Protein AF-G7CAW7-F1 (afdb_monomer_lite)

Structure (mmCIF, N/CA/C/O backbone):
da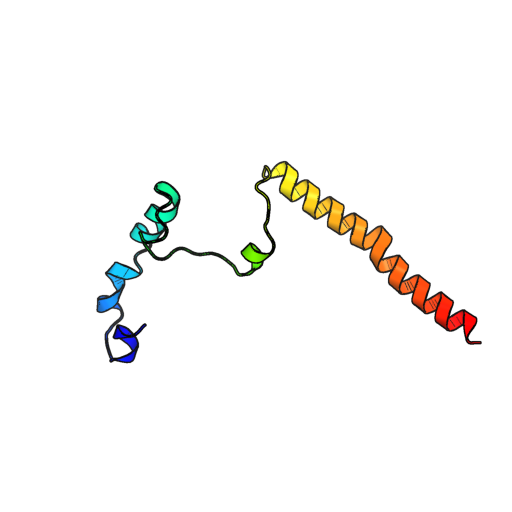ta_AF-G7CAW7-F1
#
_entry.id   AF-G7CAW7-F1
#
loop_
_atom_site.group_PDB
_atom_site.id
_atom_site.type_symbol
_atom_site.label_atom_id
_atom_site.label_alt_id
_atom_site.label_comp_id
_atom_site.label_asym_id
_atom_site.label_entity_id
_atom_site.label_seq_id
_atom_site.pdbx_PDB_ins_code
_atom_site.Cartn_x
_atom_site.Cartn_y
_atom_site.Cartn_z
_atom_site.occupancy
_atom_site.B_iso_or_equiv
_atom_site.auth_seq_id
_atom_site.auth_comp_id
_atom_site.auth_asym_id
_atom_site.auth_atom_id
_atom_site.pdbx_PDB_model_num
ATOM 1 N N . MET A 1 1 ? 24.167 -0.559 -13.263 1.00 58.91 1 MET A N 1
ATOM 2 C CA . MET A 1 1 ? 25.070 -0.002 -12.224 1.00 58.91 1 MET A CA 1
ATOM 3 C C . MET A 1 1 ? 26.551 -0.096 -12.592 1.00 58.91 1 MET A C 1
ATOM 5 O O . MET A 1 1 ? 27.282 0.830 -12.277 1.00 58.91 1 MET A O 1
ATOM 9 N N . GLN A 1 2 ? 27.001 -1.143 -13.298 1.00 66.69 2 GLN A N 1
ATOM 10 C CA . GLN A 1 2 ? 28.405 -1.287 -13.729 1.00 66.69 2 GLN A CA 1
ATOM 11 C C . GLN A 1 2 ? 28.956 -0.096 -14.537 1.00 66.69 2 GLN A C 1
ATOM 13 O O . GLN A 1 2 ? 30.060 0.351 -14.255 1.00 66.69 2 GLN A O 1
ATOM 18 N N . THR A 1 3 ? 28.185 0.462 -15.479 1.00 68.19 3 THR A N 1
ATOM 19 C CA . THR A 1 3 ? 28.632 1.575 -16.343 1.00 68.19 3 THR A CA 1
ATOM 20 C C . THR A 1 3 ? 28.925 2.862 -15.568 1.00 68.19 3 THR A C 1
ATOM 22 O O . THR A 1 3 ? 29.957 3.481 -15.790 1.00 68.19 3 THR A O 1
ATOM 25 N N . LEU A 1 4 ? 28.066 3.236 -14.614 1.00 68.88 4 LEU A N 1
ATOM 26 C CA . LEU A 1 4 ? 28.286 4.402 -13.745 1.00 68.88 4 LEU A CA 1
ATOM 27 C C . LEU A 1 4 ? 29.493 4.193 -12.819 1.00 68.88 4 LEU A C 1
ATOM 29 O O . LEU A 1 4 ? 30.323 5.084 -12.672 1.00 68.88 4 LEU A O 1
ATOM 33 N N . ASN A 1 5 ? 29.626 2.995 -12.239 1.00 71.00 5 ASN A N 1
ATOM 34 C CA . ASN A 1 5 ? 30.744 2.663 -11.348 1.00 71.00 5 ASN A CA 1
ATOM 35 C C . ASN A 1 5 ? 32.104 2.636 -12.066 1.00 71.00 5 ASN A C 1
ATOM 37 O O . ASN A 1 5 ? 33.130 2.811 -11.419 1.00 71.00 5 ASN A O 1
ATOM 41 N N . ALA A 1 6 ? 32.120 2.446 -13.388 1.00 80.62 6 ALA A N 1
ATOM 42 C CA . ALA A 1 6 ? 33.320 2.515 -14.220 1.00 80.62 6 ALA A CA 1
ATOM 43 C C . ALA A 1 6 ? 33.644 3.942 -14.724 1.00 80.62 6 ALA A C 1
ATOM 45 O O . ALA A 1 6 ? 34.514 4.100 -15.576 1.00 80.62 6 ALA A O 1
ATOM 46 N N . GLY A 1 7 ? 32.952 4.975 -14.223 1.00 80.06 7 GLY A N 1
ATOM 47 C CA . GLY A 1 7 ? 33.141 6.373 -14.634 1.00 80.06 7 GLY A CA 1
ATOM 48 C C . GLY A 1 7 ? 32.259 6.828 -15.803 1.00 80.06 7 GLY A C 1
ATOM 49 O O . GLY A 1 7 ? 32.452 7.930 -16.314 1.00 80.06 7 GLY A O 1
ATOM 50 N N . GLY A 1 8 ? 31.293 6.008 -16.229 1.00 80.12 8 GLY A N 1
ATOM 51 C CA . GLY A 1 8 ? 30.306 6.375 -17.244 1.00 80.12 8 GLY A CA 1
ATOM 52 C C . GLY A 1 8 ? 29.341 7.458 -16.759 1.00 80.12 8 GLY A C 1
ATOM 53 O O . GLY A 1 8 ? 29.003 7.546 -15.576 1.00 80.12 8 GLY A O 1
ATOM 54 N N . GLN A 1 9 ? 28.880 8.293 -17.683 1.00 82.56 9 GLN A N 1
ATOM 55 C CA . GLN A 1 9 ? 27.971 9.396 -17.404 1.00 82.56 9 GLN A CA 1
ATOM 56 C C . GLN A 1 9 ? 26.509 8.945 -17.459 1.00 82.56 9 GLN A C 1
ATOM 58 O O . GLN A 1 9 ? 26.149 7.942 -18.072 1.00 82.56 9 GLN A O 1
ATOM 63 N N . PHE A 1 10 ? 25.614 9.737 -16.863 1.00 77.56 10 PHE A N 1
ATOM 64 C CA . PHE A 1 10 ? 24.172 9.480 -16.925 1.00 77.56 10 PHE A CA 1
ATOM 65 C C . PHE A 1 10 ? 23.649 9.360 -18.367 1.00 77.56 10 PHE A C 1
ATOM 67 O O . PHE A 1 10 ? 22.775 8.539 -18.642 1.00 77.56 10 PHE A O 1
ATOM 74 N N . ASN A 1 11 ? 24.207 10.134 -19.303 1.00 82.19 11 ASN A N 1
ATOM 75 C CA . ASN A 1 11 ? 23.836 10.057 -20.717 1.00 82.19 11 ASN A CA 1
ATOM 76 C C . ASN A 1 11 ? 24.037 8.652 -21.307 1.00 82.19 11 ASN A C 1
ATOM 78 O O . ASN A 1 11 ? 23.226 8.232 -22.133 1.00 82.19 11 ASN A O 1
ATOM 82 N N . ASP A 1 12 ? 25.017 7.894 -20.814 1.00 79.06 12 ASP A N 1
ATOM 83 C CA . ASP A 1 12 ? 25.325 6.543 -21.291 1.00 79.06 12 ASP A CA 1
ATOM 84 C C . ASP A 1 12 ? 24.248 5.527 -20.890 1.00 79.06 12 ASP A C 1
ATOM 86 O O . ASP A 1 12 ? 24.066 4.513 -21.557 1.00 79.06 12 ASP A O 1
ATOM 90 N N . ILE A 1 13 ? 23.482 5.809 -19.830 1.00 77.12 13 ILE A N 1
ATOM 91 C CA . ILE A 1 13 ? 22.414 4.930 -19.327 1.00 77.12 13 ILE A CA 1
ATOM 92 C C . ILE A 1 13 ? 21.009 5.518 -19.482 1.00 77.12 13 ILE A C 1
ATOM 94 O O . ILE A 1 13 ? 20.026 4.830 -19.212 1.00 77.12 13 ILE A O 1
ATOM 98 N N . LYS A 1 14 ? 20.887 6.771 -19.940 1.00 77.75 14 LYS A N 1
ATOM 99 C CA . LYS A 1 14 ? 19.610 7.491 -20.090 1.00 77.75 14 LYS A CA 1
ATOM 100 C C . LYS A 1 14 ? 18.588 6.699 -20.908 1.00 77.75 14 LYS A C 1
ATOM 102 O O . LYS A 1 14 ? 17.401 6.700 -20.594 1.00 77.75 14 LYS A O 1
ATOM 107 N N . HIS A 1 15 ? 19.055 5.996 -21.938 1.00 74.62 15 HIS A N 1
ATOM 108 C CA . HIS A 1 15 ? 18.217 5.164 -22.796 1.00 74.62 15 HIS A CA 1
ATOM 109 C C . HIS A 1 15 ? 17.709 3.887 -22.099 1.00 74.62 15 HIS A C 1
ATOM 111 O O . HIS A 1 15 ? 16.703 3.331 -22.525 1.00 74.62 15 HIS A O 1
ATOM 117 N N . LEU A 1 16 ? 18.363 3.410 -21.034 1.00 73.31 16 LEU A N 1
ATOM 118 C CA . LEU A 1 16 ? 17.944 2.237 -20.249 1.00 73.31 16 LEU A CA 1
ATOM 119 C C . LEU A 1 16 ? 16.951 2.610 -19.140 1.00 73.31 16 LEU A C 1
ATOM 121 O O . LEU A 1 16 ? 16.084 1.813 -18.802 1.00 73.31 16 LEU A O 1
ATOM 125 N N . VAL A 1 17 ? 17.048 3.831 -18.608 1.00 72.81 17 VAL A N 1
ATOM 126 C CA . VAL A 1 17 ? 16.212 4.329 -17.498 1.00 72.81 17 VAL A CA 1
ATOM 127 C C . VAL A 1 17 ? 15.068 5.242 -17.958 1.00 72.81 17 VAL A C 1
ATOM 129 O O . VAL A 1 17 ? 14.416 5.891 -17.143 1.00 72.81 17 VAL A O 1
ATOM 132 N N . SER A 1 18 ? 14.833 5.351 -19.269 1.00 78.19 18 SER A N 1
ATOM 133 C CA . SER A 1 18 ? 13.801 6.240 -19.804 1.00 78.19 18 SER A CA 1
ATOM 134 C C . SER A 1 18 ? 12.409 5.800 -19.341 1.00 78.19 18 SER A C 1
ATOM 136 O O . SER A 1 18 ? 12.026 4.653 -19.579 1.00 78.19 18 SER A O 1
ATOM 138 N N . GLY A 1 19 ? 11.619 6.720 -18.779 1.00 72.62 19 GLY A N 1
ATOM 139 C CA . GLY A 1 19 ? 10.248 6.433 -18.332 1.00 72.62 19 GLY A CA 1
ATOM 140 C C . GLY A 1 19 ? 9.334 5.868 -19.428 1.00 72.62 19 GLY A C 1
ATOM 141 O O . GLY A 1 19 ? 8.442 5.086 -19.129 1.00 72.62 19 GLY A O 1
ATOM 142 N N . VAL A 1 20 ? 9.611 6.169 -20.704 1.00 76.19 20 VAL A N 1
ATOM 143 C CA . VAL A 1 20 ? 8.893 5.601 -21.863 1.00 76.19 20 VAL A CA 1
ATOM 144 C C . VAL A 1 20 ? 9.054 4.076 -21.954 1.00 76.19 20 VAL A C 1
ATOM 146 O O . VAL A 1 20 ? 8.103 3.377 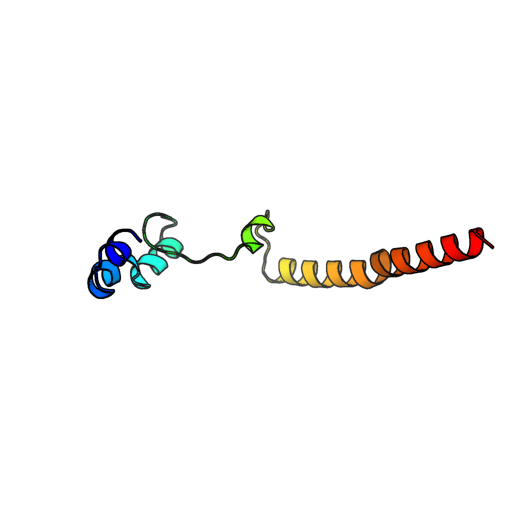-22.284 1.00 76.19 20 VAL A O 1
ATOM 149 N N . ARG A 1 21 ? 10.234 3.536 -21.620 1.00 74.62 21 ARG A N 1
ATOM 150 C CA . ARG A 1 21 ? 10.456 2.080 -21.540 1.00 74.62 21 ARG A CA 1
ATOM 151 C C . ARG A 1 21 ? 9.739 1.462 -20.343 1.00 74.62 21 ARG A C 1
ATOM 153 O O . ARG A 1 21 ? 9.163 0.392 -20.479 1.00 74.62 21 ARG A O 1
ATOM 160 N N . GLY A 1 22 ? 9.720 2.163 -19.209 1.00 78.00 22 GLY A N 1
ATOM 161 C CA . GLY A 1 22 ? 8.967 1.738 -18.026 1.00 78.00 22 GLY A CA 1
ATOM 162 C C . GLY A 1 22 ? 7.455 1.682 -18.264 1.00 78.00 22 GLY A C 1
ATOM 163 O O . GLY A 1 22 ? 6.805 0.753 -17.803 1.00 78.00 22 GLY A O 1
ATOM 164 N N . ALA A 1 23 ? 6.897 2.615 -19.045 1.00 81.94 23 ALA A N 1
ATOM 165 C CA . ALA A 1 23 ? 5.472 2.623 -19.393 1.00 81.94 23 ALA A CA 1
ATOM 166 C C . ALA A 1 23 ? 5.038 1.346 -20.134 1.00 81.94 23 ALA A C 1
ATOM 168 O O . ALA A 1 23 ? 3.975 0.795 -19.853 1.00 81.94 23 ALA A O 1
ATOM 169 N N . ARG A 1 24 ? 5.905 0.826 -21.013 1.00 84.12 24 ARG A N 1
ATOM 170 C CA . ARG A 1 24 ? 5.641 -0.389 -21.793 1.00 84.12 24 ARG A CA 1
ATOM 171 C C . ARG A 1 24 ? 5.442 -1.629 -20.918 1.00 84.12 24 ARG A C 1
ATOM 173 O O . ARG A 1 24 ? 4.653 -2.489 -21.290 1.00 84.12 24 ARG A O 1
ATOM 180 N N . VAL A 1 25 ? 6.081 -1.694 -19.746 1.00 89.19 25 VAL A N 1
ATOM 181 C CA . VAL A 1 25 ? 5.892 -2.792 -18.780 1.00 89.19 25 VAL A CA 1
ATOM 182 C C . VAL A 1 25 ? 4.422 -2.899 -18.360 1.00 89.19 25 VAL A C 1
ATOM 184 O O . VAL A 1 25 ? 3.872 -3.997 -18.321 1.00 89.19 25 VAL A O 1
ATOM 187 N N . TYR A 1 26 ? 3.763 -1.765 -18.106 1.00 86.88 26 TYR A N 1
ATOM 188 C CA . TYR A 1 26 ? 2.358 -1.729 -17.685 1.00 86.88 26 TYR A CA 1
ATOM 189 C C . TYR A 1 26 ? 1.379 -2.034 -18.828 1.00 86.88 26 TYR A C 1
ATOM 191 O O . TYR A 1 26 ? 0.296 -2.552 -18.579 1.00 86.88 26 TYR A O 1
ATOM 199 N N . GLU A 1 27 ? 1.753 -1.725 -20.072 1.00 89.38 27 GLU A N 1
ATOM 200 C CA . GLU A 1 27 ? 0.917 -1.959 -21.256 1.00 89.38 27 GLU A CA 1
ATOM 201 C C . GLU A 1 27 ? 1.000 -3.402 -21.764 1.00 89.38 27 GLU A C 1
ATOM 203 O O . GLU A 1 27 ? -0.016 -3.985 -22.140 1.00 89.38 27 GLU A O 1
ATOM 208 N N . THR A 1 28 ? 2.207 -3.977 -21.811 1.00 89.69 28 THR A N 1
ATOM 209 C CA . THR A 1 28 ? 2.443 -5.288 -22.435 1.00 89.69 28 THR A CA 1
ATOM 210 C C . THR A 1 28 ? 2.605 -6.421 -21.431 1.00 89.69 28 THR A C 1
ATOM 212 O O . THR A 1 28 ? 2.573 -7.581 -21.834 1.00 89.69 28 THR A O 1
ATOM 215 N N . GLY A 1 29 ? 2.819 -6.111 -20.148 1.00 86.69 29 GLY A N 1
ATOM 216 C CA . GLY A 1 29 ? 3.134 -7.102 -19.115 1.00 86.69 29 GLY A CA 1
ATOM 217 C C . GLY A 1 29 ? 4.538 -7.707 -19.233 1.00 86.69 29 GLY A C 1
ATOM 218 O O . GLY A 1 29 ? 4.840 -8.685 -18.554 1.00 86.69 29 GLY A O 1
ATOM 219 N N . ASP A 1 30 ? 5.400 -7.147 -20.087 1.00 90.19 30 ASP A N 1
ATOM 220 C CA . ASP A 1 30 ? 6.788 -7.589 -20.243 1.00 90.19 30 ASP A CA 1
ATOM 221 C C . ASP A 1 30 ? 7.663 -6.893 -19.196 1.00 90.19 30 ASP A C 1
ATOM 223 O O . ASP A 1 30 ? 8.001 -5.716 -19.335 1.00 90.19 30 ASP A O 1
ATOM 227 N N . LEU A 1 31 ? 8.014 -7.623 -18.136 1.00 86.44 31 LEU A N 1
ATOM 228 C CA . LEU A 1 31 ? 8.812 -7.115 -17.015 1.00 86.44 31 LEU A CA 1
ATOM 229 C C . LEU A 1 31 ? 10.241 -6.722 -17.419 1.00 86.44 31 LEU A C 1
ATOM 231 O O . LEU A 1 31 ? 10.868 -5.931 -16.716 1.00 86.44 31 LEU A O 1
ATOM 235 N N . GLU A 1 32 ? 10.736 -7.227 -18.552 1.00 86.12 32 GLU A N 1
ATOM 236 C CA . GLU A 1 32 ? 12.077 -6.945 -19.072 1.00 86.12 32 GLU A CA 1
ATOM 237 C C . GLU A 1 32 ? 12.094 -5.728 -20.016 1.00 86.12 32 GLU A C 1
ATOM 239 O O . GLU A 1 32 ? 13.159 -5.259 -20.429 1.00 86.12 32 GLU A O 1
ATOM 244 N N . ALA A 1 33 ? 10.924 -5.167 -20.352 1.00 84.06 33 ALA A N 1
ATOM 245 C CA . ALA A 1 33 ? 10.809 -4.053 -21.293 1.00 84.06 33 ALA A CA 1
ATOM 246 C C . ALA A 1 33 ? 11.426 -2.739 -20.773 1.00 84.06 33 ALA A C 1
ATOM 248 O O . ALA A 1 33 ? 11.757 -1.846 -21.566 1.00 84.06 33 ALA A O 1
ATOM 249 N N . GLY A 1 34 ? 11.609 -2.609 -19.458 1.00 82.38 34 GLY A N 1
ATOM 250 C CA . GLY A 1 34 ? 12.221 -1.439 -18.845 1.00 82.38 34 GLY A CA 1
ATOM 251 C C . GLY A 1 34 ? 12.188 -1.457 -17.324 1.00 82.38 34 GLY A C 1
ATOM 252 O O . GLY A 1 34 ? 11.649 -2.361 -16.696 1.00 82.38 34 GLY A O 1
ATOM 253 N N . ILE A 1 35 ? 12.758 -0.414 -16.721 1.00 84.88 35 ILE A N 1
ATOM 254 C CA . ILE A 1 35 ? 12.679 -0.215 -15.272 1.00 84.88 35 ILE A CA 1
ATOM 255 C C . ILE A 1 35 ? 11.258 0.214 -14.903 1.00 84.88 35 ILE A C 1
ATOM 257 O O . ILE A 1 35 ? 10.748 1.205 -15.429 1.00 84.88 35 ILE A O 1
ATOM 261 N N . TRP A 1 36 ? 10.661 -0.504 -13.958 1.00 88.75 36 TRP A N 1
ATOM 262 C CA . TRP A 1 36 ? 9.348 -0.232 -13.383 1.00 88.75 36 TRP A CA 1
ATOM 263 C C . TRP A 1 36 ? 9.447 -0.140 -11.858 1.00 88.75 36 TRP A C 1
ATOM 265 O O . TRP A 1 36 ? 10.415 -0.598 -11.249 1.00 88.75 36 TRP A O 1
ATOM 275 N N . TRP A 1 37 ? 8.462 0.510 -11.242 1.00 84.81 37 TRP A N 1
ATOM 276 C CA . TRP A 1 37 ? 8.491 0.829 -9.816 1.00 84.81 37 TRP A CA 1
ATOM 277 C C . TRP A 1 37 ? 7.519 -0.040 -9.031 1.00 84.81 37 TRP A C 1
ATOM 279 O O . TRP A 1 37 ? 6.359 -0.186 -9.416 1.00 84.81 37 TRP A O 1
ATOM 289 N N . VAL A 1 38 ? 7.985 -0.549 -7.892 1.00 91.06 38 VAL A N 1
ATOM 290 C CA . VAL A 1 38 ? 7.157 -1.207 -6.883 1.00 91.06 38 VAL A CA 1
ATOM 291 C C . VAL A 1 38 ? 7.749 -0.977 -5.493 1.00 91.06 38 VAL A C 1
ATOM 293 O O . VAL A 1 38 ? 8.967 -0.933 -5.322 1.00 91.06 38 VAL A O 1
ATOM 296 N N . GLY A 1 39 ? 6.883 -0.780 -4.499 1.00 92.38 39 GLY A N 1
ATOM 297 C CA . GLY A 1 39 ? 7.289 -0.661 -3.099 1.00 92.38 39 GLY A CA 1
ATOM 298 C C . GLY A 1 39 ? 7.450 -2.027 -2.433 1.00 92.38 39 GLY A C 1
ATOM 299 O O . GLY A 1 39 ? 6.828 -3.006 -2.840 1.00 92.38 39 GLY A O 1
ATOM 300 N N . THR A 1 40 ? 8.219 -2.087 -1.346 1.00 95.50 40 THR A N 1
ATOM 301 C CA . THR A 1 40 ? 8.399 -3.315 -0.543 1.00 95.50 40 THR A CA 1
ATOM 302 C C . THR A 1 40 ? 7.085 -3.860 0.025 1.00 95.50 40 THR A C 1
ATOM 304 O O . THR A 1 40 ? 6.966 -5.062 0.245 1.00 95.50 40 THR A O 1
ATOM 307 N N . ALA A 1 41 ? 6.079 -2.994 0.195 1.00 94.31 41 ALA A N 1
ATOM 308 C CA . ALA A 1 41 ? 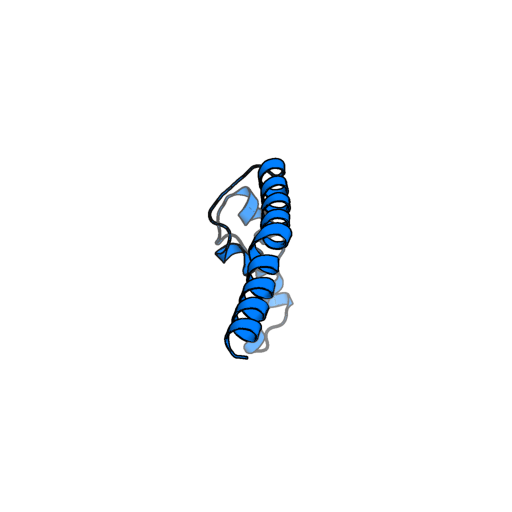4.730 -3.363 0.616 1.00 94.31 41 ALA A CA 1
ATOM 309 C C . ALA A 1 41 ? 4.048 -4.387 -0.310 1.00 94.31 41 ALA A C 1
ATOM 311 O O . ALA A 1 41 ? 3.128 -5.062 0.134 1.00 94.31 41 ALA A O 1
ATOM 312 N N . MET A 1 42 ? 4.511 -4.553 -1.556 1.00 93.56 42 MET A N 1
ATOM 313 C CA . MET A 1 42 ? 3.996 -5.579 -2.472 1.00 93.56 42 MET A CA 1
ATOM 314 C C . MET A 1 42 ? 4.085 -6.994 -1.889 1.00 93.56 42 MET A C 1
ATOM 316 O O . MET A 1 42 ? 3.193 -7.794 -2.133 1.00 93.56 42 MET A O 1
ATOM 320 N N . GLY A 1 43 ? 5.077 -7.286 -1.040 1.00 95.69 43 GLY A N 1
ATOM 321 C CA . GLY A 1 43 ? 5.174 -8.587 -0.368 1.00 95.69 43 GLY A CA 1
ATOM 322 C C . GLY A 1 43 ? 4.037 -8.892 0.620 1.00 95.69 43 GLY A C 1
ATOM 323 O O . GLY A 1 43 ? 3.956 -10.014 1.104 1.00 95.69 43 GLY A O 1
ATOM 324 N N . LEU A 1 44 ? 3.185 -7.910 0.936 1.00 95.69 44 LEU A N 1
ATOM 325 C CA . LEU A 1 44 ? 2.002 -8.062 1.790 1.00 95.69 44 LEU A CA 1
ATOM 326 C C . LEU A 1 44 ? 0.697 -8.174 0.986 1.00 95.69 44 LEU A C 1
ATOM 328 O O . LEU A 1 44 ? -0.363 -8.299 1.590 1.00 95.69 44 LEU A O 1
ATOM 332 N N . ILE A 1 45 ? 0.757 -8.064 -0.345 1.00 95.06 45 ILE A N 1
ATOM 333 C CA . ILE A 1 45 ? -0.415 -8.080 -1.223 1.00 95.06 45 ILE A CA 1
ATOM 334 C C . ILE A 1 45 ? -0.501 -9.457 -1.882 1.00 95.06 45 ILE A C 1
ATOM 336 O O . ILE A 1 45 ? 0.350 -9.810 -2.697 1.00 95.06 45 ILE A O 1
ATOM 340 N N . ASP A 1 46 ? -1.535 -10.221 -1.541 1.00 96.25 46 ASP A N 1
ATOM 341 C CA . ASP A 1 46 ? -1.805 -11.569 -2.055 1.00 96.25 46 ASP A CA 1
ATOM 342 C C . ASP A 1 46 ? -3.127 -11.670 -2.841 1.00 96.25 46 ASP A C 1
ATOM 344 O O . ASP A 1 46 ? -3.481 -12.743 -3.334 1.00 96.25 46 ASP A O 1
ATOM 348 N N . ASP A 1 47 ? -3.834 -10.551 -3.015 1.00 96.56 47 ASP A N 1
ATOM 349 C CA . ASP A 1 47 ? -5.118 -10.482 -3.701 1.00 96.56 47 ASP A CA 1
ATOM 350 C C . ASP A 1 47 ? -5.275 -9.248 -4.609 1.00 96.56 47 ASP A C 1
ATOM 352 O O . ASP A 1 47 ? -4.471 -8.316 -4.597 1.00 96.56 47 ASP A O 1
ATOM 356 N N . ILE A 1 48 ? -6.314 -9.264 -5.455 1.00 96.69 48 ILE A N 1
ATOM 357 C CA . ILE A 1 48 ? -6.627 -8.186 -6.413 1.00 96.69 48 ILE A CA 1
ATOM 358 C C . ILE A 1 48 ? -8.104 -7.769 -6.249 1.00 96.69 48 ILE A C 1
ATOM 360 O O . ILE A 1 48 ? -8.961 -8.177 -7.038 1.00 96.69 48 ILE A O 1
ATOM 364 N N . PRO A 1 49 ? -8.444 -7.001 -5.199 1.00 96.69 49 PRO A N 1
ATOM 365 C CA . PRO A 1 49 ? -9.803 -6.513 -4.964 1.00 96.69 49 PRO A CA 1
ATOM 366 C C . PRO A 1 49 ? -10.162 -5.313 -5.857 1.00 96.69 49 PRO A C 1
ATOM 368 O O . PRO A 1 49 ? -9.307 -4.677 -6.475 1.00 96.69 49 PRO A O 1
ATOM 371 N N . THR A 1 50 ? -11.445 -4.935 -5.875 1.00 98.38 50 THR A N 1
ATOM 372 C CA . THR A 1 50 ? -11.841 -3.601 -6.354 1.00 98.38 50 THR A CA 1
ATOM 373 C C . THR A 1 50 ? -11.332 -2.524 -5.392 1.00 98.38 50 THR A C 1
ATOM 375 O O . THR A 1 50 ? -11.108 -2.790 -4.210 1.00 98.38 50 THR A O 1
ATOM 378 N N . VAL A 1 51 ? -11.196 -1.282 -5.872 1.00 97.88 51 VAL A N 1
ATOM 379 C CA . VAL A 1 51 ? -10.781 -0.148 -5.023 1.00 97.88 51 VAL A CA 1
ATOM 380 C C . VAL A 1 51 ? -11.708 0.007 -3.814 1.00 97.88 51 VAL A C 1
ATOM 382 O O . VAL A 1 51 ? -11.234 0.179 -2.696 1.00 97.88 51 VAL A O 1
ATOM 385 N N . ASP A 1 52 ? -13.019 -0.121 -4.021 1.00 98.38 52 ASP A N 1
ATOM 386 C CA . ASP A 1 52 ? -14.019 -0.035 -2.954 1.00 98.38 52 ASP A CA 1
ATOM 387 C C . ASP A 1 52 ? -13.839 -1.129 -1.888 1.00 98.38 52 ASP A C 1
ATOM 389 O O . ASP A 1 52 ? -13.757 -0.833 -0.693 1.00 98.38 52 ASP A O 1
ATOM 393 N N . ALA A 1 53 ? -13.688 -2.387 -2.316 1.00 98.06 53 ALA A N 1
ATOM 394 C CA . ALA A 1 53 ? -13.488 -3.507 -1.404 1.00 98.06 53 ALA A CA 1
ATOM 395 C C . ALA A 1 53 ? -12.167 -3.383 -0.627 1.00 98.06 53 ALA A C 1
ATOM 397 O O . ALA A 1 53 ? -12.136 -3.639 0.577 1.00 98.06 53 ALA A O 1
ATOM 398 N N . MET A 1 54 ? -11.091 -2.940 -1.289 1.00 97.56 54 MET A N 1
ATOM 399 C CA . MET A 1 54 ? -9.784 -2.719 -0.665 1.00 97.56 54 MET A CA 1
ATOM 400 C C . MET A 1 54 ? -9.859 -1.673 0.448 1.00 97.56 54 MET A C 1
ATOM 402 O O . MET A 1 54 ? -9.413 -1.921 1.568 1.00 97.56 54 MET A O 1
ATOM 406 N N . ILE A 1 55 ? -10.432 -0.505 0.149 1.00 98.19 55 ILE A N 1
ATOM 407 C CA . ILE A 1 55 ? -10.526 0.601 1.105 1.00 98.19 55 ILE A CA 1
ATOM 408 C C . ILE A 1 55 ? -11.453 0.229 2.263 1.00 98.19 55 ILE A C 1
ATOM 410 O O . ILE A 1 55 ? -11.090 0.422 3.424 1.00 98.19 55 ILE A O 1
ATOM 414 N N . SER A 1 56 ? -12.604 -0.378 1.966 1.00 98.38 56 SER A N 1
ATOM 415 C CA . SER A 1 56 ? -13.546 -0.849 2.985 1.00 98.38 56 SER A CA 1
ATOM 416 C C . SER A 1 56 ? -12.904 -1.867 3.931 1.00 98.38 56 SER A C 1
ATOM 418 O O . SER A 1 56 ? -13.098 -1.792 5.146 1.00 98.38 56 SER A O 1
ATOM 420 N N . ARG A 1 57 ? -12.086 -2.787 3.399 1.00 98.00 57 ARG A N 1
ATOM 421 C CA . ARG A 1 57 ? -11.318 -3.747 4.200 1.00 98.00 57 ARG A CA 1
ATOM 422 C C . ARG A 1 57 ? -10.336 -3.045 5.138 1.00 98.00 57 ARG A C 1
ATOM 424 O O . ARG A 1 57 ? -10.362 -3.336 6.330 1.00 98.00 57 ARG A O 1
ATOM 431 N N . ILE A 1 58 ? -9.527 -2.116 4.621 1.00 98.06 58 ILE A N 1
ATOM 432 C CA . ILE A 1 58 ? -8.520 -1.380 5.407 1.00 98.06 5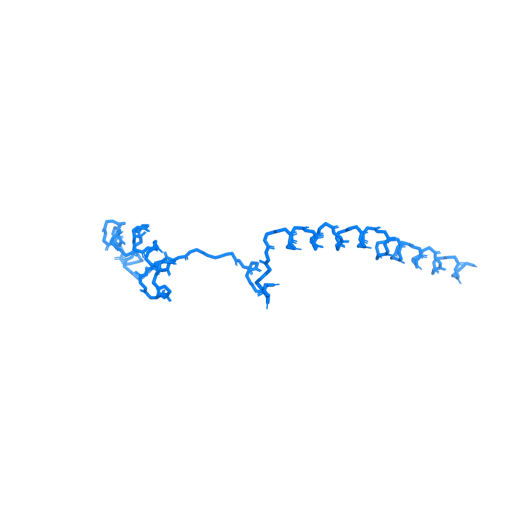8 ILE A CA 1
ATOM 433 C C . ILE A 1 58 ? -9.171 -0.664 6.595 1.00 98.06 58 ILE A C 1
ATOM 435 O O . ILE A 1 58 ? -8.693 -0.776 7.723 1.00 98.06 58 ILE A O 1
ATOM 439 N N . VAL A 1 59 ? -10.274 0.053 6.358 1.00 98.38 59 VAL A N 1
ATOM 440 C CA . VAL A 1 59 ? -10.977 0.793 7.417 1.00 98.38 59 VAL A CA 1
ATOM 441 C C . VAL A 1 59 ? -11.550 -0.164 8.460 1.00 98.38 59 VAL A C 1
ATOM 443 O O . VAL A 1 59 ? -11.323 0.025 9.653 1.00 98.38 59 VAL A O 1
ATOM 446 N N . ARG A 1 60 ? -12.233 -1.228 8.023 1.00 98.31 60 ARG A N 1
ATOM 447 C CA . ARG A 1 60 ? -12.811 -2.235 8.922 1.00 98.31 60 ARG A CA 1
ATOM 448 C C . ARG A 1 60 ? -11.750 -2.900 9.803 1.00 98.31 60 ARG A C 1
ATOM 450 O O . ARG A 1 60 ? -11.953 -3.028 11.006 1.00 98.31 60 ARG A O 1
ATOM 457 N N . GLU A 1 61 ? -10.627 -3.316 9.222 1.00 97.50 61 GLU A N 1
ATOM 458 C CA . GLU A 1 61 ? -9.535 -3.960 9.962 1.00 97.50 61 GLU A CA 1
ATOM 459 C C . GLU A 1 61 ? -8.888 -3.000 10.965 1.00 97.50 61 GLU A C 1
ATOM 461 O O . GLU A 1 61 ? -8.586 -3.396 12.091 1.00 97.50 61 GLU A O 1
ATOM 466 N N . ALA A 1 62 ? -8.732 -1.723 10.606 1.00 98.38 62 ALA A N 1
ATOM 467 C CA . ALA A 1 62 ? -8.256 -0.705 11.536 1.00 98.38 62 ALA A CA 1
ATOM 468 C C . ALA A 1 62 ? -9.221 -0.520 12.722 1.00 98.38 62 ALA A C 1
ATOM 470 O O . ALA A 1 62 ? -8.781 -0.476 13.873 1.00 98.38 62 ALA A O 1
ATOM 471 N N . GLU A 1 63 ? -10.532 -0.456 12.468 1.00 98.06 63 GLU A N 1
ATOM 472 C CA . GLU A 1 63 ? -11.545 -0.361 13.525 1.00 98.06 63 GLU A CA 1
ATOM 473 C C . GLU A 1 63 ? -11.534 -1.577 14.456 1.00 98.06 63 GLU A C 1
ATOM 475 O O . GLU A 1 63 ? -11.590 -1.414 15.677 1.00 98.06 63 GLU A O 1
ATOM 480 N N . GLU A 1 64 ? -11.425 -2.787 13.908 1.00 97.50 64 GLU A N 1
ATOM 481 C CA . GLU A 1 64 ? -11.321 -4.023 14.688 1.00 97.50 64 GLU A CA 1
ATOM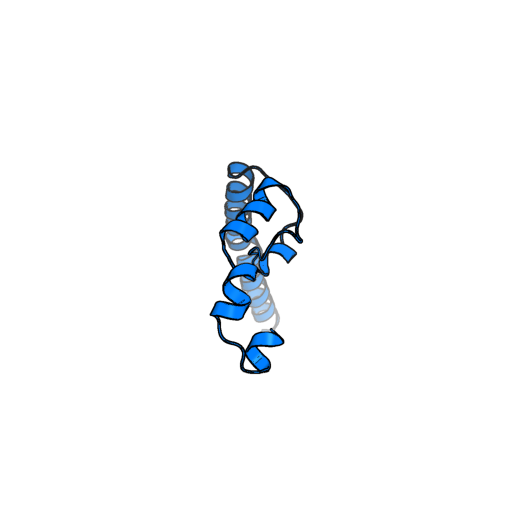 482 C C . GLU A 1 64 ? -10.062 -4.031 15.564 1.00 97.50 64 GLU A C 1
ATOM 484 O O . GLU A 1 64 ? -10.112 -4.365 16.753 1.00 97.50 64 GLU A O 1
ATOM 489 N N . LEU A 1 65 ? -8.930 -3.596 15.010 1.00 96.94 65 LEU A N 1
ATOM 490 C CA . LEU A 1 65 ? -7.667 -3.516 15.735 1.00 96.94 65 LEU A CA 1
ATOM 491 C C . LEU A 1 65 ? -7.780 -2.546 16.925 1.00 96.94 65 LEU A C 1
ATOM 493 O O . LEU A 1 65 ? -7.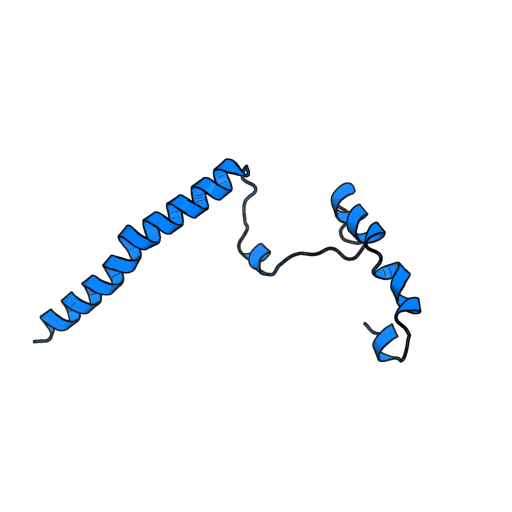360 -2.883 18.037 1.00 96.94 65 LEU A O 1
ATOM 497 N N . ILE A 1 66 ? -8.411 -1.387 16.711 1.00 97.25 66 ILE A N 1
ATOM 498 C CA . ILE A 1 66 ? -8.630 -0.355 17.734 1.00 97.25 66 ILE A CA 1
ATOM 499 C C . ILE A 1 66 ? -9.618 -0.804 18.811 1.00 97.25 66 ILE A C 1
ATOM 501 O O . ILE A 1 66 ? -9.400 -0.527 19.987 1.00 97.25 66 ILE A O 1
ATOM 505 N N . ARG A 1 67 ? -10.712 -1.471 18.436 1.00 96.25 67 ARG A N 1
ATOM 506 C CA . ARG A 1 67 ? -11.798 -1.811 19.371 1.00 96.25 67 ARG A CA 1
ATOM 507 C C . ARG A 1 67 ? -11.572 -3.118 20.118 1.00 96.25 67 ARG A C 1
ATOM 509 O O . ARG A 1 67 ? -12.086 -3.271 21.222 1.00 96.25 67 ARG A O 1
ATOM 516 N N . THR A 1 68 ? -10.808 -4.039 19.540 1.00 93.50 68 THR A N 1
ATOM 517 C CA . THR A 1 68 ? -10.696 -5.406 20.057 1.00 93.50 68 THR A CA 1
ATOM 518 C C . THR A 1 68 ? -9.273 -5.708 20.508 1.00 93.50 68 THR A C 1
ATOM 520 O O . THR A 1 68 ? -9.030 -5.972 21.688 1.00 93.50 68 THR A O 1
ATOM 523 N N . ARG A 1 69 ? -8.303 -5.637 19.589 1.00 93.50 69 ARG A N 1
ATOM 524 C CA . ARG A 1 69 ? -6.939 -6.115 19.854 1.00 93.50 69 ARG A CA 1
ATOM 525 C C . ARG A 1 69 ? -6.188 -5.220 20.841 1.00 93.50 69 ARG A C 1
ATOM 527 O O . ARG A 1 69 ? -5.591 -5.739 21.782 1.00 93.50 69 ARG A O 1
ATOM 534 N N . LEU A 1 70 ? -6.225 -3.898 20.651 1.00 93.81 70 LEU A N 1
ATOM 535 C CA . LEU A 1 70 ? -5.512 -2.962 21.532 1.00 93.81 70 LEU A CA 1
ATOM 536 C C . LEU A 1 70 ? -6.078 -2.941 22.965 1.00 93.81 70 LEU A C 1
ATOM 538 O O . LEU A 1 70 ? -5.286 -3.084 23.898 1.00 93.81 70 LEU A O 1
ATOM 542 N N . PRO A 1 71 ? -7.406 -2.852 23.195 1.00 93.94 71 PRO A N 1
ATOM 543 C CA . PRO A 1 71 ? -7.955 -2.914 24.547 1.00 93.94 71 PRO A CA 1
ATOM 544 C C . PRO A 1 71 ? -7.648 -4.244 25.238 1.00 93.94 71 PRO A C 1
ATOM 546 O O . PRO A 1 71 ? -7.302 -4.246 26.417 1.00 93.94 71 PRO A O 1
ATOM 549 N N . GLY A 1 72 ? -7.681 -5.364 24.505 1.00 91.12 72 GLY A N 1
ATOM 550 C CA . GLY A 1 72 ? -7.292 -6.675 25.030 1.00 91.12 72 GLY A CA 1
ATOM 551 C C . GLY A 1 72 ? -5.858 -6.711 25.574 1.00 91.12 72 GLY A C 1
ATOM 552 O O . GLY A 1 72 ? -5.607 -7.311 26.620 1.00 91.12 72 GLY A O 1
ATOM 553 N N . MET A 1 73 ? -4.918 -6.018 24.928 1.00 90.38 73 MET A N 1
ATOM 554 C CA . MET A 1 73 ? -3.528 -5.903 25.396 1.00 90.38 73 MET A CA 1
ATOM 555 C C . MET A 1 73 ? -3.384 -5.037 26.656 1.00 90.38 73 MET A C 1
ATOM 557 O O . MET A 1 73 ? -2.563 -5.339 27.517 1.00 90.38 73 MET A O 1
ATOM 561 N N . ILE A 1 74 ? -4.192 -3.984 26.797 1.00 90.25 74 ILE A N 1
ATOM 562 C CA . ILE A 1 74 ? -4.148 -3.095 27.970 1.00 90.25 74 ILE A CA 1
ATOM 563 C C . ILE A 1 74 ? -4.815 -3.765 29.181 1.00 90.25 74 ILE A C 1
ATOM 565 O O . ILE A 1 74 ? -4.268 -3.760 30.285 1.00 90.25 74 ILE A O 1
ATOM 569 N N . LEU A 1 75 ? -5.983 -4.381 28.976 1.00 83.62 75 LEU A N 1
ATOM 570 C CA . LEU A 1 75 ? -6.754 -5.025 30.042 1.00 83.62 75 LEU A CA 1
ATOM 571 C C . LEU A 1 75 ? -6.087 -6.309 30.549 1.00 83.62 75 LEU A C 1
ATOM 573 O O . LEU A 1 75 ? -6.126 -6.576 31.748 1.00 83.62 75 LEU A O 1
ATOM 577 N N . SER A 1 76 ? -5.427 -7.080 29.677 1.00 75.56 76 SER A N 1
ATOM 578 C CA . SER A 1 76 ? -4.650 -8.252 30.108 1.00 75.56 76 SER A CA 1
ATOM 579 C C . SER A 1 76 ? -3.474 -7.870 31.011 1.00 75.56 76 SER A C 1
ATOM 581 O O . SER A 1 76 ? -3.246 -8.542 32.014 1.00 75.56 76 SER A O 1
ATOM 583 N N . HIS A 1 77 ? -2.774 -6.765 30.732 1.00 68.06 77 HIS A N 1
ATOM 584 C CA . HIS A 1 77 ? -1.703 -6.279 31.605 1.00 68.06 77 HIS A CA 1
ATOM 585 C C . HIS A 1 77 ? -2.229 -5.818 32.973 1.00 68.06 77 HIS A C 1
ATOM 587 O O . HIS A 1 77 ? -1.661 -6.180 34.001 1.00 68.06 77 HIS A O 1
ATOM 593 N N . ALA A 1 78 ? -3.339 -5.073 33.002 1.00 68.62 78 ALA A N 1
ATOM 594 C CA . ALA A 1 78 ? -3.962 -4.633 34.251 1.00 68.62 78 ALA A CA 1
ATOM 595 C C . ALA A 1 78 ? -4.456 -5.814 35.109 1.00 68.62 78 ALA A C 1
ATOM 597 O O . ALA A 1 78 ? -4.269 -5.815 36.323 1.00 68.62 78 ALA A O 1
ATOM 598 N N . ALA A 1 79 ? -5.031 -6.846 34.483 1.00 63.12 79 ALA A N 1
ATOM 599 C CA . ALA A 1 79 ? -5.451 -8.063 35.174 1.00 63.12 79 ALA A CA 1
ATOM 600 C C . ALA A 1 79 ? -4.261 -8.860 35.740 1.00 63.12 79 ALA A C 1
ATOM 602 O O . ALA A 1 79 ? -4.336 -9.348 36.865 1.00 63.12 79 ALA A O 1
ATOM 603 N N . VAL A 1 80 ? -3.146 -8.951 35.004 1.00 62.81 80 VAL A N 1
ATOM 604 C CA . VAL A 1 80 ? -1.901 -9.567 35.500 1.00 62.81 80 VAL A CA 1
ATOM 605 C C . VAL A 1 80 ? -1.306 -8.766 36.662 1.00 62.81 80 VAL A C 1
ATOM 607 O O . VAL A 1 80 ? -0.877 -9.361 37.646 1.00 62.81 80 VAL A O 1
ATOM 610 N N . ALA A 1 81 ? -1.321 -7.432 36.592 1.00 64.38 81 ALA A N 1
ATOM 611 C CA . ALA A 1 81 ? -0.855 -6.575 37.681 1.00 64.38 81 ALA A CA 1
ATOM 612 C C . ALA A 1 81 ? -1.720 -6.712 38.949 1.00 64.38 81 ALA A C 1
ATOM 614 O O . ALA A 1 81 ? -1.178 -6.747 40.048 1.00 64.38 81 ALA A O 1
ATOM 615 N N . ALA A 1 82 ? -3.044 -6.839 38.805 1.00 61.41 82 ALA A N 1
ATOM 616 C CA . ALA A 1 82 ? -3.976 -7.008 39.924 1.00 61.41 82 ALA A CA 1
ATOM 617 C C . ALA A 1 82 ? -3.965 -8.419 40.546 1.00 61.41 82 ALA A C 1
ATOM 619 O O . ALA A 1 82 ? -4.324 -8.574 41.706 1.00 61.41 82 ALA A O 1
ATOM 620 N N . ALA A 1 83 ? -3.568 -9.455 39.798 1.00 62.53 83 ALA A N 1
ATOM 621 C CA . ALA A 1 83 ? -3.457 -10.827 40.307 1.00 62.53 83 ALA A CA 1
ATOM 622 C C . ALA A 1 83 ? -2.134 -11.106 41.052 1.00 62.53 83 ALA A C 1
ATOM 624 O O . ALA A 1 83 ? -1.992 -12.158 41.673 1.00 62.53 83 ALA A O 1
ATOM 625 N N . GLY A 1 84 ? -1.158 -10.195 40.960 1.00 58.66 84 GLY A N 1
ATOM 626 C CA . GLY A 1 84 ? 0.143 -10.286 41.629 1.00 58.66 84 GLY A CA 1
ATOM 627 C C . GLY A 1 84 ? 0.247 -9.527 42.959 1.00 58.66 84 GLY A C 1
ATOM 628 O O . GLY A 1 84 ? 1.344 -9.473 43.515 1.00 58.66 84 GLY A O 1
ATOM 629 N N . SER A 1 85 ? -0.849 -8.929 43.443 1.00 49.31 85 SER A N 1
ATOM 630 C CA . SER A 1 85 ? -0.945 -8.174 44.706 1.00 49.31 85 SER A CA 1
ATOM 631 C C . SER A 1 85 ? -1.846 -8.856 45.724 1.00 49.31 85 SER A C 1
ATOM 633 O O . SER A 1 85 ? -2.960 -9.246 45.308 1.00 49.31 85 SER A O 1
#

pLDDT: mean 84.85, std 12.21, range [49.31, 98.38]

Radius of gyration: 24.29 Å; chains: 1; bounding box: 47×22×68 Å

Sequence (85 aa):
MQTLNAGGQFNDIKHLVSGVRGARVYETGDLEAGIWWVGTAMGLIDDIPTVDAMISRIVREAEELIRTRLPGMILSHAAVAAAGS

Secondary structure (DSSP, 8-state):
-HHHHTT--HHHHTTTS-HHHHHHHHHH--TTSS-----GGGGG------HHHHHHHHHHHHHHIIIIIHHHHHHHHHHHHHHT-

Foldseek 3Di:
DVCVVVVHDPVVCCVQAPVVQQVVCVVPVPPNSHDHDDDPCVVVDPDDDDPVVVVVVVVVVVVCCVPPVVVVVVVVVVVVVVVVD

Organism: Mycolicibacterium thermoresistibile (strain ATCC 19527 / DSM 44167 / CIP 105390 / JCM 6362 / NCTC 10409 / 316) (NCBI:txid1078020)

InterPro domains:
  IPR013785 Aldolase-type TIM barrel [G3DSA:3.20.20.70] (1-77)